Protein AF-A0A542MWR3-F1 (afdb_monomer)

Secondary structure (DSSP, 8-state):
-EE--TT-HHHHHHHHHHHHTT-----EETTT-HHHHHIIIIIS---SS-EEEETTEEEEEEES--HHHHHHHHHHHTT--S---S--------

Mean predicted aligned error: 9.22 Å

Solvent-accessible surface area (backbone atoms only — not comparable to full-atom values): 5863 Å² total; per-residue (Å²): 58,40,28,78,43,96,84,40,63,59,35,56,52,42,54,51,49,37,55,72,59,68,48,90,77,57,83,41,49,41,75,79,31,67,67,57,41,46,43,38,44,70,72,69,62,49,90,52,73,23,34,41,60,38,86,95,37,80,88,51,56,51,63,50,83,56,68,69,57,47,54,54,46,43,62,52,60,74,71,59,87,78,91,76,85,84,88,79,83,88,86,78,90,132

Sequence (94 aa):
MYSTGPGCIRCTLTCRALAAVGIDFRVVDLSTDAAAVELVTRTLGHSQAPVVVVDQHPDMHWSGFRPDLFTQLAARIDSEPDGGPTAGSPIGRV

pLDDT: mean 79.89, std 14.37, range [36.5, 90.75]

Nearest PDB structures (foldseek):
  3zit-assembly1_B  TM=8.951E-01  e=9.298E-03  Bacillus cereus
  2wci-assembly1_A  TM=6.389E-01  e=2.018E-01  Escherichia coli
  2yan-assembly2_B  TM=6.931E-01  e=7.399E-01  Homo sapiens
  1wik-assembly1_A  TM=5.670E-01  e=2.064E+00  Mus musculus
  6ff7-assembly1_X  TM=1.532E-01  e=3.819E+00  Homo sapiens

Foldseek 3Di:
DEDQDDPDPQQVVQVVLLVVLVHDDDYDHCPPDVVVVCCVCPVVVDPADDKDADPVDRVDIDHTRDSPVSNVVSVVVVVDDDDDDDDDDDPDDD

Radius of gyration: 16.82 Å; Cα contacts (8 Å, |Δi|>4): 100; chains: 1; bounding box: 52×42×31 Å

Structure (mmCIF, N/CA/C/O backbone):
data_AF-A0A542MWR3-F1
#
_entry.id   AF-A0A542MWR3-F1
#
loop_
_atom_site.group_PDB
_atom_site.id
_atom_site.type_symbol
_atom_site.label_atom_id
_atom_site.label_alt_id
_atom_site.label_comp_id
_atom_site.label_asym_id
_atom_site.label_entity_id
_atom_site.label_seq_id
_atom_site.pdbx_PDB_ins_code
_atom_site.Cartn_x
_atom_site.Cartn_y
_atom_site.Cartn_z
_atom_site.occupancy
_atom_site.B_iso_or_equiv
_atom_site.auth_seq_id
_atom_site.auth_comp_id
_atom_site.auth_asym_id
_atom_site.auth_atom_id
_atom_site.pdbx_PDB_model_num
ATOM 1 N N . MET A 1 1 ? -0.655 -4.732 1.158 1.00 87.06 1 MET A N 1
ATOM 2 C CA . MET A 1 1 ? -0.640 -3.271 0.928 1.00 87.06 1 MET A CA 1
ATOM 3 C C . MET A 1 1 ? -1.875 -2.640 1.548 1.00 87.06 1 MET A C 1
ATOM 5 O O . MET A 1 1 ? -2.981 -3.066 1.251 1.00 87.06 1 MET A O 1
ATOM 9 N N . TYR A 1 2 ? -1.693 -1.596 2.346 1.00 90.75 2 TYR A N 1
ATOM 10 C CA . TYR A 1 2 ? -2.767 -0.831 2.968 1.00 90.75 2 TYR A CA 1
ATOM 11 C C . TYR A 1 2 ? -3.007 0.489 2.223 1.00 90.75 2 TYR A C 1
ATOM 13 O O . TYR A 1 2 ? -2.069 1.247 1.954 1.00 90.75 2 TYR A O 1
ATOM 21 N N . SER A 1 3 ? -4.268 0.746 1.882 1.00 90.06 3 SER A N 1
ATOM 22 C CA . SER A 1 3 ? -4.749 1.906 1.127 1.00 90.06 3 SER A CA 1
ATOM 23 C C . SER A 1 3 ? -5.734 2.712 1.969 1.00 90.06 3 SER A C 1
ATOM 25 O O . SER A 1 3 ? -6.528 2.132 2.697 1.00 90.06 3 SER A O 1
ATOM 27 N N . THR A 1 4 ? -5.729 4.040 1.854 1.00 88.00 4 THR A N 1
ATOM 28 C CA . THR A 1 4 ? -6.683 4.924 2.558 1.00 88.00 4 THR A CA 1
ATOM 29 C C . THR A 1 4 ? -7.954 5.217 1.760 1.00 88.00 4 THR A C 1
ATOM 31 O O . THR A 1 4 ? -8.681 6.152 2.086 1.00 88.00 4 THR A O 1
ATOM 34 N N . GLY A 1 5 ? -8.213 4.453 0.698 1.00 84.38 5 GLY A N 1
ATOM 35 C CA . GLY A 1 5 ? -9.435 4.557 -0.094 1.00 84.38 5 GLY A CA 1
ATOM 36 C C . GLY A 1 5 ? -9.240 4.988 -1.551 1.00 84.38 5 GLY A C 1
ATOM 37 O O . GLY A 1 5 ? -8.113 5.213 -2.012 1.00 84.38 5 GLY A O 1
ATOM 38 N N . PRO A 1 6 ? -10.352 5.123 -2.301 1.00 74.62 6 PRO A N 1
ATOM 39 C CA . PRO A 1 6 ? -10.350 5.304 -3.756 1.00 74.62 6 PRO A CA 1
ATOM 40 C C . PRO A 1 6 ? -9.804 6.661 -4.232 1.00 74.62 6 PRO A C 1
ATOM 42 O O . PRO A 1 6 ? -9.466 6.807 -5.402 1.00 74.62 6 PRO A O 1
ATOM 45 N N . GLY A 1 7 ? -9.667 7.653 -3.344 1.00 80.94 7 GLY A N 1
ATOM 46 C CA . GLY A 1 7 ? -9.073 8.959 -3.669 1.00 80.94 7 GLY A CA 1
ATOM 47 C C . GLY A 1 7 ? -7.538 8.991 -3.639 1.00 80.94 7 GLY A C 1
ATOM 48 O O . GLY A 1 7 ? -6.9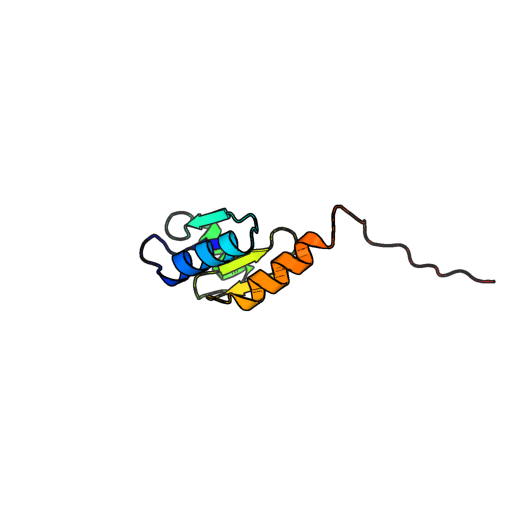25 9.998 -3.994 1.00 80.94 7 GLY A O 1
ATOM 49 N N . CYS A 1 8 ? -6.883 7.912 -3.203 1.00 86.31 8 CYS A N 1
ATOM 50 C CA . CYS A 1 8 ? -5.439 7.893 -3.006 1.00 86.31 8 CYS A CA 1
ATOM 51 C C . CYS A 1 8 ? -4.686 7.562 -4.309 1.00 86.31 8 CYS A C 1
ATOM 53 O O . CYS A 1 8 ? -4.395 6.402 -4.622 1.00 86.31 8 CYS A O 1
ATOM 55 N N . ILE A 1 9 ? -4.286 8.598 -5.054 1.00 88.56 9 ILE A N 1
ATOM 56 C CA . ILE A 1 9 ? -3.479 8.453 -6.283 1.00 88.56 9 ILE A CA 1
ATOM 57 C C . ILE A 1 9 ? -2.178 7.683 -6.004 1.00 88.56 9 ILE A C 1
ATOM 59 O O . ILE A 1 9 ? -1.816 6.780 -6.755 1.00 88.56 9 ILE A O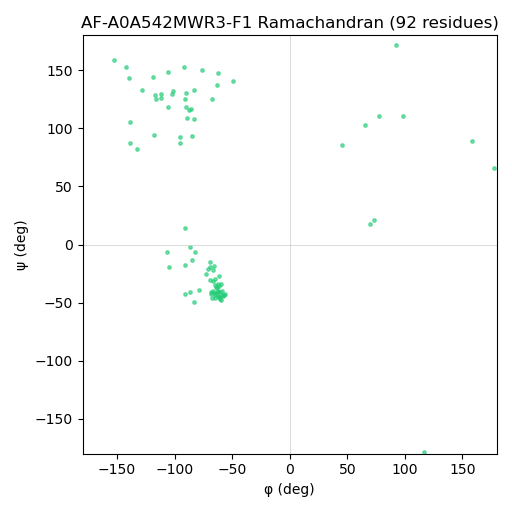 1
ATOM 63 N N . ARG A 1 10 ? -1.499 7.975 -4.885 1.00 86.25 10 ARG A N 1
ATOM 64 C CA . ARG A 1 10 ? -0.260 7.278 -4.484 1.00 86.25 10 ARG A CA 1
ATOM 65 C C . ARG A 1 10 ? -0.477 5.783 -4.249 1.00 86.25 10 ARG A C 1
ATOM 67 O O . ARG A 1 10 ? 0.392 4.977 -4.579 1.00 86.25 10 ARG A O 1
ATOM 74 N N . CYS A 1 11 ? -1.637 5.410 -3.718 1.00 89.38 11 CYS A N 1
ATOM 75 C CA . CYS A 1 11 ? -2.010 4.020 -3.509 1.00 89.38 11 CYS A CA 1
ATOM 76 C C . CYS A 1 11 ? -2.209 3.328 -4.867 1.00 89.38 11 CYS A C 1
ATOM 78 O O . CYS A 1 11 ? -1.609 2.292 -5.131 1.00 89.38 11 CYS A O 1
ATOM 80 N N . THR A 1 12 ? -2.923 3.971 -5.794 1.00 89.38 12 THR A N 1
ATOM 81 C CA . THR A 1 12 ? -3.100 3.449 -7.162 1.00 89.38 12 THR A CA 1
ATOM 82 C C . THR A 1 12 ? -1.763 3.248 -7.887 1.00 89.38 12 THR A C 1
ATOM 84 O O . THR A 1 12 ? -1.549 2.214 -8.520 1.00 89.38 12 THR A O 1
ATOM 87 N N . LEU A 1 13 ? -0.835 4.206 -7.771 1.00 90.50 13 LEU A N 1
ATOM 88 C CA . LEU A 1 13 ? 0.510 4.093 -8.352 1.00 90.50 13 LEU A CA 1
ATOM 89 C C . LEU A 1 13 ? 1.300 2.924 -7.760 1.00 90.50 13 LEU A C 1
ATOM 91 O O . LEU A 1 13 ? 1.982 2.210 -8.489 1.00 90.50 13 LEU A O 1
ATOM 95 N N . THR A 1 14 ? 1.180 2.709 -6.452 1.00 90.50 14 THR A N 1
ATOM 96 C CA . THR A 1 14 ? 1.843 1.596 -5.766 1.00 90.50 14 THR A CA 1
ATOM 97 C C . THR A 1 14 ? 1.314 0.247 -6.247 1.00 90.50 14 THR A C 1
ATOM 99 O O . THR A 1 14 ? 2.119 -0.612 -6.588 1.00 90.50 14 THR A O 1
ATOM 102 N N . CYS A 1 15 ? -0.009 0.076 -6.369 1.00 89.94 15 CYS A N 1
ATOM 103 C CA . CYS A 1 15 ? -0.599 -1.151 -6.921 1.00 89.94 15 CYS A CA 1
ATOM 104 C C . CYS A 1 15 ? -0.077 -1.449 -8.331 1.00 89.94 15 CYS A C 1
ATOM 106 O O . CYS A 1 15 ? 0.264 -2.584 -8.643 1.00 89.94 15 CYS A O 1
ATOM 108 N N . ARG A 1 16 ? 0.015 -0.423 -9.188 1.00 90.44 16 ARG A N 1
ATOM 109 C CA . ARG A 1 16 ? 0.554 -0.580 -10.547 1.00 90.44 16 ARG A CA 1
ATOM 110 C C . ARG A 1 16 ? 2.025 -0.978 -10.539 1.00 90.44 16 ARG A C 1
ATOM 112 O O . ARG A 1 16 ? 2.411 -1.826 -11.329 1.00 90.44 16 ARG A O 1
ATOM 119 N N . ALA A 1 17 ? 2.830 -0.374 -9.667 1.00 90.38 17 ALA A N 1
ATOM 120 C CA . ALA A 1 17 ? 4.248 -0.693 -9.565 1.00 90.38 17 ALA A CA 1
ATOM 121 C C . ALA A 1 17 ? 4.475 -2.127 -9.062 1.00 90.38 17 ALA A C 1
ATOM 123 O O . ALA A 1 17 ? 5.293 -2.835 -9.635 1.00 90.38 17 ALA A O 1
ATOM 124 N N . LEU A 1 18 ? 3.706 -2.570 -8.061 1.00 88.88 18 LEU A N 1
ATOM 125 C CA . LEU A 1 18 ? 3.723 -3.953 -7.571 1.00 88.88 18 LEU A CA 1
ATOM 126 C C . LEU A 1 18 ? 3.307 -4.951 -8.662 1.00 88.88 18 LEU A C 1
ATOM 128 O O . LEU A 1 18 ? 3.993 -5.944 -8.882 1.00 88.88 18 LEU A O 1
ATOM 132 N N . ALA A 1 19 ? 2.237 -4.649 -9.403 1.00 89.88 19 ALA A N 1
ATOM 133 C CA . ALA A 1 19 ? 1.801 -5.475 -10.528 1.00 89.88 19 ALA A CA 1
ATOM 134 C C . ALA A 1 19 ? 2.841 -5.518 -11.662 1.00 89.88 19 ALA A C 1
ATOM 136 O O . ALA A 1 19 ? 3.024 -6.556 -12.288 1.00 89.88 19 ALA A O 1
ATOM 137 N N . ALA A 1 20 ? 3.542 -4.409 -11.918 1.00 89.81 20 ALA A N 1
ATOM 138 C CA . ALA A 1 20 ? 4.564 -4.330 -12.960 1.00 89.81 20 ALA A CA 1
ATOM 139 C C . ALA A 1 20 ? 5.795 -5.197 -12.662 1.00 89.81 20 ALA A C 1
ATOM 141 O O . ALA A 1 20 ? 6.413 -5.701 -13.594 1.00 89.81 20 ALA A O 1
ATOM 142 N N . VAL A 1 21 ? 6.139 -5.380 -11.383 1.00 88.81 21 VAL A N 1
ATOM 143 C CA . VAL A 1 21 ? 7.225 -6.283 -10.967 1.00 88.81 21 VAL A CA 1
ATOM 144 C C . VAL A 1 21 ? 6.763 -7.733 -10.777 1.00 88.81 21 VAL A C 1
ATOM 146 O O . VAL A 1 21 ? 7.588 -8.587 -10.479 1.00 88.81 21 VAL A O 1
ATOM 149 N N . GLY A 1 22 ? 5.467 -8.023 -10.951 1.00 88.38 22 GLY A N 1
ATOM 150 C CA . GLY A 1 22 ? 4.919 -9.378 -10.849 1.00 88.38 22 GLY A CA 1
ATOM 151 C C . GLY A 1 22 ? 4.834 -9.929 -9.423 1.00 88.38 22 GLY A C 1
ATOM 152 O O . GLY A 1 22 ? 4.788 -11.140 -9.248 1.00 88.38 22 GLY A O 1
ATOM 153 N N . ILE A 1 23 ? 4.824 -9.064 -8.405 1.00 86.50 23 ILE A N 1
ATOM 154 C CA . ILE A 1 23 ? 4.658 -9.492 -7.010 1.00 86.50 23 ILE A CA 1
ATOM 155 C C . ILE A 1 23 ? 3.167 -9.658 -6.718 1.00 86.50 23 ILE A C 1
ATOM 157 O O . ILE A 1 23 ? 2.387 -8.745 -6.987 1.00 86.50 23 ILE A O 1
ATOM 161 N N . ASP A 1 24 ? 2.776 -10.770 -6.098 1.00 88.50 24 ASP A N 1
ATOM 162 C CA . ASP A 1 24 ? 1.435 -10.934 -5.539 1.00 88.50 24 ASP A CA 1
ATOM 163 C C . ASP A 1 24 ? 1.219 -9.994 -4.345 1.00 88.50 24 ASP A C 1
ATOM 165 O O . ASP A 1 24 ? 1.973 -9.987 -3.370 1.00 88.50 24 ASP A O 1
ATOM 169 N N . PHE A 1 25 ? 0.167 -9.178 -4.403 1.00 88.50 25 PHE A N 1
ATOM 170 C CA . PHE A 1 25 ? -0.175 -8.253 -3.327 1.00 88.50 25 PHE A CA 1
ATOM 171 C C . PHE A 1 25 ? -1.678 -8.199 -3.086 1.00 88.50 25 PHE A C 1
ATOM 173 O O . PHE A 1 25 ? -2.495 -8.181 -4.004 1.00 88.50 25 PHE A O 1
ATOM 180 N N . ARG A 1 26 ? -2.048 -8.063 -1.811 1.00 90.00 26 ARG A N 1
ATOM 181 C CA . ARG A 1 26 ? -3.421 -7.766 -1.399 1.00 90.00 26 ARG A CA 1
ATOM 182 C C . ARG A 1 26 ? -3.565 -6.293 -1.052 1.00 90.00 26 ARG A C 1
ATOM 184 O O . ARG A 1 26 ? -2.762 -5.760 -0.282 1.00 90.00 26 ARG A O 1
ATOM 191 N N . VAL A 1 27 ? -4.599 -5.648 -1.583 1.00 89.38 27 VAL A N 1
ATOM 192 C CA . VAL A 1 27 ? -4.993 -4.294 -1.179 1.00 89.38 27 VAL A CA 1
ATOM 193 C C . VAL A 1 27 ? -6.004 -4.398 -0.042 1.00 89.38 27 VAL A C 1
ATOM 195 O O . VAL A 1 27 ? -7.021 -5.073 -0.174 1.00 89.38 27 VAL A O 1
ATOM 198 N N . VAL A 1 28 ? -5.709 -3.741 1.074 1.00 89.62 28 VAL A N 1
ATOM 199 C CA . VAL A 1 28 ? -6.579 -3.651 2.250 1.00 89.62 28 VAL A CA 1
ATOM 200 C C . VAL A 1 28 ? -6.974 -2.196 2.437 1.00 89.62 28 VAL A C 1
ATOM 202 O O . VAL A 1 28 ? -6.107 -1.323 2.503 1.00 89.62 28 VAL A O 1
ATOM 205 N N . ASP A 1 29 ? -8.275 -1.935 2.488 1.00 89.31 29 ASP A N 1
ATOM 206 C CA . ASP A 1 29 ? -8.812 -0.588 2.615 1.00 89.31 29 ASP A CA 1
ATOM 207 C C . ASP A 1 29 ? -8.967 -0.197 4.091 1.00 89.31 29 ASP A C 1
ATOM 209 O O . ASP A 1 29 ? -9.836 -0.696 4.808 1.00 89.31 29 ASP A O 1
ATOM 213 N N . LEU A 1 30 ? -8.107 0.721 4.529 1.00 87.69 30 LEU A N 1
ATOM 214 C CA . LEU A 1 30 ? -8.081 1.267 5.882 1.00 87.69 30 LEU A CA 1
ATOM 215 C C . LEU A 1 30 ? -9.321 2.110 6.203 1.00 87.69 30 LEU A C 1
ATOM 217 O O . LEU A 1 30 ? -9.642 2.294 7.369 1.00 87.69 30 LEU A O 1
ATOM 221 N N . SER A 1 31 ? -10.029 2.636 5.200 1.00 85.56 31 SER A N 1
ATOM 222 C CA . SER A 1 31 ? -11.266 3.384 5.439 1.00 85.56 31 SER A CA 1
ATOM 223 C C . SER A 1 31 ? -12.418 2.468 5.848 1.00 85.56 31 SER A C 1
ATOM 225 O O . SER A 1 31 ? -13.353 2.937 6.493 1.00 85.56 31 SER A O 1
ATOM 227 N N . THR A 1 32 ? -12.378 1.191 5.459 1.00 88.19 32 THR A N 1
ATOM 228 C CA . THR A 1 32 ? -13.430 0.210 5.779 1.00 88.19 32 THR A CA 1
ATOM 229 C C . THR A 1 32 ? -13.039 -0.778 6.874 1.00 88.19 32 THR A C 1
ATOM 231 O O . THR A 1 32 ? -13.917 -1.389 7.477 1.00 88.19 32 THR A O 1
ATOM 234 N N . ASP A 1 33 ? -11.743 -0.928 7.147 1.00 87.31 33 ASP A N 1
ATOM 235 C CA . ASP A 1 33 ? -11.214 -1.941 8.057 1.00 87.31 33 ASP 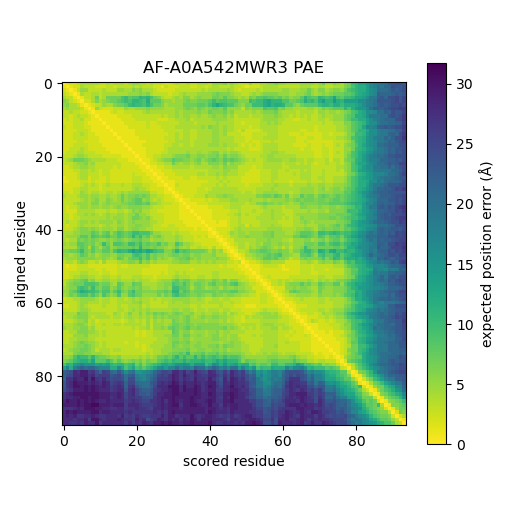A CA 1
ATOM 236 C C . ASP A 1 33 ? -10.493 -1.293 9.248 1.00 87.31 33 ASP A C 1
ATOM 238 O O . ASP A 1 33 ? -9.312 -0.939 9.198 1.00 87.31 33 ASP A O 1
ATOM 242 N N . ALA A 1 34 ? -11.235 -1.115 10.344 1.00 86.88 34 ALA A N 1
ATOM 243 C CA . ALA A 1 34 ? -10.719 -0.484 11.558 1.00 86.88 34 ALA A CA 1
ATOM 244 C C . ALA A 1 34 ? -9.597 -1.303 12.227 1.00 86.88 34 ALA A C 1
ATOM 246 O O . ALA A 1 34 ? -8.701 -0.724 12.842 1.00 86.88 34 ALA A O 1
ATOM 247 N N . ALA A 1 35 ? -9.608 -2.633 12.079 1.00 89.00 35 ALA A N 1
ATOM 248 C CA . ALA A 1 35 ? -8.554 -3.494 12.608 1.00 89.00 35 ALA A CA 1
ATOM 249 C C . ALA A 1 35 ? -7.235 -3.275 11.852 1.00 89.00 35 ALA A C 1
ATOM 251 O O . ALA A 1 35 ? -6.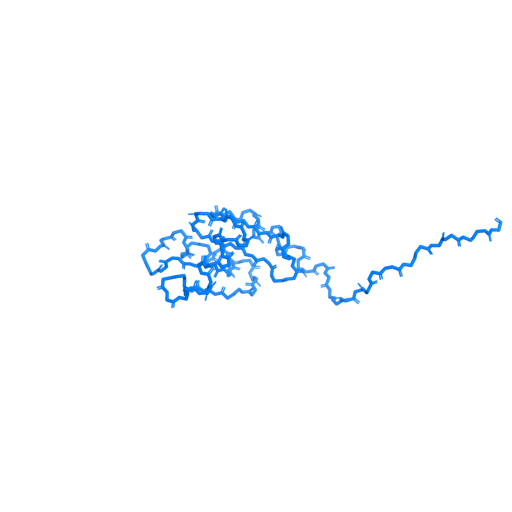172 -3.169 12.465 1.00 89.00 35 ALA A O 1
ATOM 252 N N . ALA A 1 36 ? -7.299 -3.117 10.528 1.00 88.25 36 ALA A N 1
ATOM 253 C CA . ALA A 1 36 ? -6.141 -2.767 9.718 1.00 88.25 36 ALA A CA 1
ATOM 254 C C . ALA A 1 36 ? -5.572 -1.380 10.073 1.00 88.25 36 ALA A C 1
ATOM 256 O O . ALA A 1 36 ? -4.353 -1.209 10.103 1.00 88.25 36 ALA A O 1
ATOM 257 N N . VAL A 1 37 ? -6.427 -0.397 10.389 1.00 87.50 37 VAL A N 1
ATOM 258 C CA . VAL A 1 37 ? -5.982 0.924 10.878 1.00 87.50 37 VAL A CA 1
ATOM 259 C C . VAL A 1 37 ? -5.209 0.789 12.180 1.00 87.50 37 VAL A C 1
ATOM 261 O O . VAL A 1 37 ? -4.132 1.376 12.317 1.00 87.50 37 VAL A O 1
ATOM 264 N N . GLU A 1 38 ? -5.736 0.016 13.129 1.00 89.25 38 GLU A N 1
ATOM 265 C CA . GLU A 1 38 ? -5.069 -0.206 14.406 1.00 89.25 38 GLU A CA 1
ATOM 266 C C . GLU A 1 38 ? -3.713 -0.889 14.207 1.00 89.25 38 GLU A C 1
ATOM 268 O O . GLU A 1 38 ? -2.714 -0.417 14.741 1.00 89.25 38 GLU A O 1
ATOM 273 N N . LEU A 1 39 ? -3.640 -1.918 13.363 1.00 87.62 39 LEU A N 1
ATOM 274 C CA . LEU A 1 39 ? -2.385 -2.598 13.049 1.00 87.62 39 LEU A CA 1
ATOM 275 C C . LEU A 1 39 ? -1.358 -1.634 12.434 1.00 87.62 39 LEU A C 1
ATOM 277 O O . LEU A 1 39 ? -0.210 -1.569 12.871 1.00 87.62 39 LEU A O 1
ATOM 281 N N . VAL A 1 40 ? -1.756 -0.833 11.446 1.00 87.81 40 VAL A N 1
ATOM 282 C CA . VAL A 1 40 ? -0.832 0.089 10.770 1.00 87.81 40 VAL A CA 1
ATOM 283 C C . VAL A 1 40 ? -0.337 1.200 11.698 1.00 87.81 40 VAL A C 1
ATOM 285 O O . VAL A 1 40 ? 0.848 1.534 11.674 1.00 87.81 40 VAL A O 1
ATOM 288 N N . THR A 1 41 ? -1.213 1.750 12.536 1.00 85.81 41 THR A N 1
ATOM 289 C CA . THR A 1 41 ? -0.878 2.892 13.400 1.00 85.81 41 THR A CA 1
ATOM 290 C C . THR A 1 41 ? -0.256 2.483 14.732 1.00 85.81 41 THR A C 1
A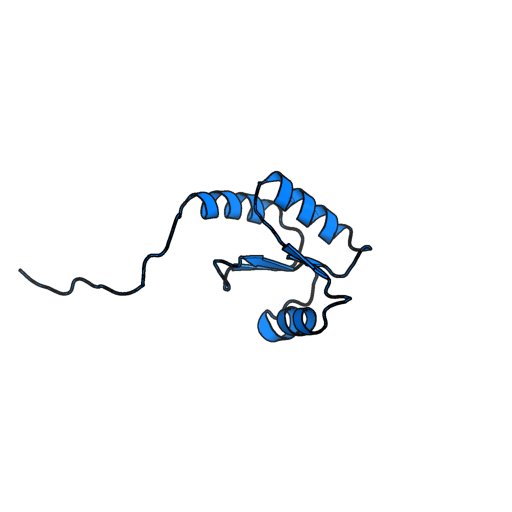TOM 292 O O . THR A 1 41 ? 0.694 3.124 15.170 1.00 85.81 41 THR A O 1
ATOM 295 N N . ARG A 1 42 ? -0.759 1.427 15.383 1.00 84.50 42 ARG A N 1
ATOM 296 C CA . ARG A 1 42 ? -0.273 0.964 16.691 1.00 84.50 42 ARG A CA 1
ATOM 297 C C . ARG A 1 42 ? 0.833 -0.072 16.590 1.00 84.50 42 ARG A C 1
ATOM 299 O O . ARG A 1 42 ? 1.779 0.010 17.363 1.00 84.50 42 ARG A O 1
ATOM 306 N N . THR A 1 43 ? 0.720 -1.043 15.684 1.00 83.62 43 THR A N 1
ATOM 307 C CA . THR A 1 43 ? 1.716 -2.123 15.572 1.00 83.62 43 THR A CA 1
ATOM 308 C C . THR A 1 43 ? 2.904 -1.683 14.732 1.00 83.62 43 THR A C 1
ATOM 310 O O . THR A 1 43 ? 4.043 -1.831 15.159 1.00 83.62 43 THR A O 1
ATOM 313 N N . LEU A 1 44 ? 2.644 -1.120 13.550 1.00 84.69 44 LEU A N 1
ATOM 314 C CA . LEU A 1 44 ? 3.708 -0.717 12.628 1.00 84.69 44 LEU A CA 1
ATOM 315 C C . LEU A 1 44 ? 4.165 0.735 12.829 1.00 84.69 44 LEU A C 1
ATOM 317 O O . LEU A 1 44 ? 5.233 1.109 12.352 1.00 84.69 44 LEU A O 1
ATOM 321 N N . GLY A 1 45 ? 3.370 1.566 13.509 1.00 86.69 45 GLY A N 1
ATOM 322 C CA . GLY A 1 45 ? 3.727 2.959 13.789 1.00 86.69 45 GLY A CA 1
ATOM 323 C C . GLY A 1 45 ? 3.734 3.878 12.562 1.00 86.69 45 GLY A C 1
ATOM 324 O O . GLY A 1 45 ? 4.329 4.954 12.615 1.00 86.69 45 GLY A O 1
ATOM 325 N N . HIS A 1 46 ? 3.101 3.486 11.449 1.00 84.75 46 HIS A N 1
ATOM 326 C CA . HIS A 1 46 ? 3.048 4.323 10.246 1.00 84.75 46 HIS A CA 1
ATOM 327 C C . HIS A 1 46 ? 1.824 5.227 10.257 1.00 84.75 46 HIS A C 1
ATOM 329 O O . HIS A 1 46 ? 0.690 4.774 10.392 1.00 84.75 46 HIS A O 1
ATOM 335 N N . SER A 1 47 ? 2.058 6.513 10.012 1.00 80.62 47 SER A N 1
ATOM 336 C CA . SER A 1 47 ? 1.002 7.535 9.943 1.00 80.62 47 SER A CA 1
ATOM 337 C C . SER A 1 47 ? 0.717 8.011 8.515 1.00 80.62 47 SER A C 1
ATOM 339 O O . SER A 1 47 ? -0.194 8.806 8.296 1.00 80.62 47 SER A O 1
ATOM 3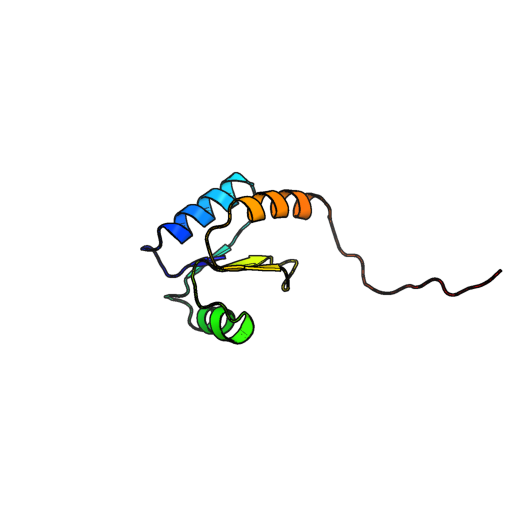41 N N . GLN A 1 48 ? 1.510 7.567 7.533 1.00 78.12 48 GLN A N 1
ATOM 342 C CA . GLN A 1 48 ? 1.369 7.947 6.127 1.00 78.12 48 GLN A CA 1
ATOM 343 C C . GLN A 1 48 ? 1.040 6.735 5.262 1.00 78.12 48 GLN A C 1
ATOM 345 O O . GLN A 1 48 ? 1.749 5.732 5.278 1.00 78.12 48 GLN A O 1
ATOM 350 N N . ALA A 1 49 ? -0.010 6.867 4.455 1.00 79.88 49 ALA A N 1
ATOM 351 C CA . ALA A 1 49 ? -0.365 5.900 3.427 1.00 79.88 49 ALA A CA 1
ATOM 352 C C . ALA A 1 49 ? 0.267 6.259 2.067 1.00 79.88 49 ALA A C 1
ATOM 354 O O . ALA A 1 49 ? 0.481 7.445 1.777 1.00 79.88 49 ALA A O 1
ATOM 355 N N . PRO A 1 50 ? 0.525 5.273 1.188 1.00 87.19 50 PRO A N 1
ATOM 356 C CA . PRO A 1 50 ? 0.281 3.831 1.351 1.00 87.19 50 PRO A CA 1
ATOM 357 C C . PRO A 1 50 ? 1.301 3.144 2.268 1.00 87.19 50 PRO A C 1
ATOM 359 O O . PRO A 1 50 ? 2.452 3.565 2.310 1.00 87.19 50 PRO A O 1
ATOM 362 N N . VAL A 1 51 ? 0.893 2.073 2.959 1.00 89.88 51 VAL A N 1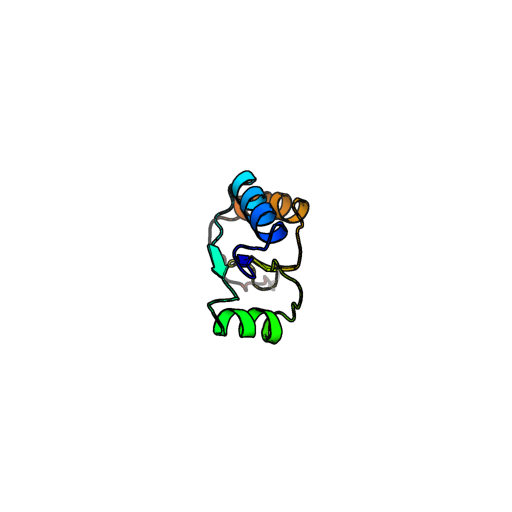
ATOM 363 C CA . VAL A 1 51 ? 1.804 1.229 3.759 1.00 89.88 51 VAL A CA 1
ATOM 364 C C . VAL A 1 51 ? 1.924 -0.140 3.108 1.00 89.88 51 VAL A C 1
ATOM 366 O O . VAL A 1 51 ? 0.923 -0.802 2.820 1.00 89.88 51 VAL A O 1
ATOM 369 N N . VAL A 1 52 ? 3.151 -0.569 2.848 1.00 89.81 52 VAL A N 1
ATOM 370 C CA . VAL A 1 52 ? 3.455 -1.871 2.256 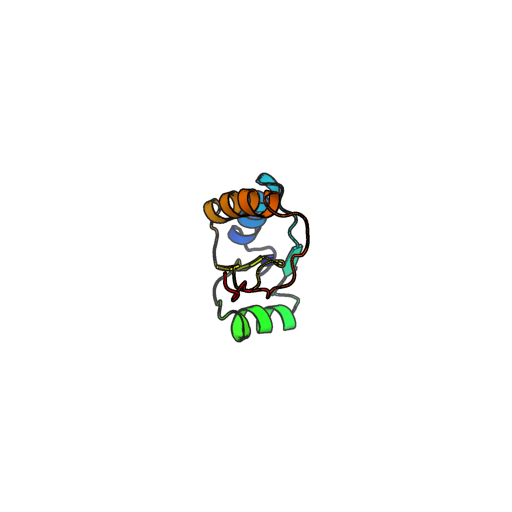1.00 89.81 52 VAL A CA 1
ATOM 371 C C . VAL A 1 52 ? 4.153 -2.714 3.311 1.00 89.81 52 VAL A C 1
ATOM 373 O O . VAL A 1 52 ? 5.084 -2.255 3.962 1.00 89.81 52 VAL A O 1
ATOM 376 N N . VAL A 1 53 ? 3.655 -3.933 3.491 1.00 88.94 53 VAL A N 1
ATOM 377 C CA . VAL A 1 53 ? 4.181 -4.934 4.419 1.00 88.94 53 VAL A CA 1
ATOM 378 C C . VAL A 1 53 ? 4.382 -6.201 3.611 1.00 88.94 53 VAL A C 1
ATOM 380 O O . VAL A 1 53 ? 3.496 -6.563 2.829 1.00 88.94 53 VAL A O 1
ATOM 383 N N . VAL A 1 54 ? 5.541 -6.828 3.775 1.00 88.19 54 VAL A N 1
ATOM 384 C CA . VAL A 1 54 ? 5.869 -8.108 3.152 1.00 88.19 54 VAL A CA 1
ATOM 385 C C . VAL A 1 54 ? 5.434 -9.219 4.100 1.00 88.19 54 VAL A C 1
ATOM 387 O O . VAL A 1 54 ? 5.930 -9.296 5.216 1.00 88.19 54 VAL A O 1
ATOM 390 N N . ASP A 1 55 ? 4.506 -10.072 3.669 1.00 81.75 55 ASP A N 1
ATOM 391 C CA . ASP A 1 55 ? 3.926 -11.119 4.527 1.00 81.75 55 ASP A CA 1
ATOM 392 C C . ASP A 1 55 ? 4.993 -12.102 5.044 1.00 81.75 55 ASP A C 1
ATOM 394 O O . ASP A 1 55 ? 5.044 -12.421 6.228 1.00 81.75 55 ASP A O 1
ATOM 398 N N . GLN A 1 56 ? 5.934 -12.471 4.172 1.00 79.56 56 GLN A N 1
ATOM 399 C CA . GLN A 1 56 ? 7.056 -13.361 4.492 1.00 79.56 56 GLN A CA 1
ATOM 400 C C . GLN A 1 56 ? 8.100 -12.732 5.434 1.00 79.56 56 GLN A C 1
ATOM 402 O O . GLN A 1 56 ? 8.879 -13.450 6.055 1.00 79.56 56 GLN A O 1
ATOM 407 N N . HIS A 1 57 ? 8.133 -11.401 5.549 1.00 79.12 57 HIS A N 1
ATOM 408 C CA . HIS A 1 57 ? 9.116 -10.672 6.349 1.00 79.12 57 HIS A CA 1
ATOM 409 C C . HIS A 1 57 ? 8.432 -9.521 7.100 1.00 79.12 57 HIS A C 1
ATOM 411 O O . HIS A 1 57 ? 8.423 -8.392 6.603 1.00 79.12 57 HIS A O 1
ATOM 417 N N . PRO A 1 58 ? 7.889 -9.763 8.308 1.00 74.56 58 PRO A N 1
ATOM 418 C CA . PRO A 1 58 ? 7.141 -8.752 9.061 1.00 74.56 58 PRO A CA 1
ATOM 419 C C . PRO A 1 58 ? 7.982 -7.514 9.421 1.00 74.56 58 PRO A C 1
ATOM 421 O O . PRO A 1 58 ? 7.446 -6.407 9.521 1.00 74.56 58 PRO A O 1
ATOM 424 N N . ASP A 1 59 ? 9.303 -7.666 9.543 1.00 81.06 59 ASP A N 1
ATOM 425 C CA . ASP A 1 59 ? 10.243 -6.557 9.752 1.00 81.06 59 ASP A CA 1
ATOM 426 C C . ASP A 1 59 ? 10.415 -5.674 8.504 1.00 81.06 59 ASP A C 1
ATOM 428 O O . ASP A 1 59 ? 10.834 -4.520 8.597 1.00 81.06 59 ASP A O 1
ATOM 432 N N . MET A 1 60 ? 10.088 -6.198 7.318 1.00 85.12 60 MET A N 1
ATOM 433 C CA . MET A 1 60 ? 10.245 -5.505 6.046 1.00 85.12 60 MET A CA 1
ATOM 434 C C . MET A 1 60 ? 8.940 -4.822 5.643 1.00 85.12 60 MET A C 1
ATOM 436 O O . MET A 1 60 ? 8.100 -5.348 4.909 1.00 85.12 60 MET A O 1
ATOM 440 N N . HIS A 1 61 ? 8.788 -3.595 6.123 1.00 89.12 61 HIS A N 1
ATOM 441 C CA . HIS A 1 61 ? 7.638 -2.755 5.836 1.00 89.12 61 HIS A CA 1
ATOM 442 C C . HIS A 1 61 ? 8.052 -1.291 5.667 1.00 89.12 61 HIS A C 1
ATOM 444 O O . HIS A 1 61 ? 9.052 -0.832 6.217 1.00 89.12 61 HIS A O 1
ATOM 450 N N . TRP A 1 62 ? 7.285 -0.534 4.888 1.00 89.25 62 TRP A N 1
ATOM 451 C CA . TRP A 1 62 ? 7.542 0.887 4.675 1.00 89.25 62 TRP A CA 1
ATOM 452 C C . TRP A 1 62 ? 6.268 1.651 4.344 1.00 89.25 62 TRP A C 1
ATOM 454 O O . TRP A 1 62 ? 5.275 1.095 3.871 1.00 89.25 62 TRP A O 1
ATOM 464 N N . SER A 1 63 ? 6.326 2.959 4.562 1.00 89.38 63 SER A N 1
ATOM 465 C CA . SER A 1 63 ? 5.300 3.907 4.147 1.00 89.38 63 SER A CA 1
ATOM 466 C C . SER A 1 63 ? 5.755 4.726 2.933 1.00 89.38 63 SER A C 1
ATOM 468 O O . SER A 1 63 ? 6.938 5.018 2.740 1.00 89.38 63 SER A O 1
ATOM 470 N N . GLY A 1 64 ? 4.793 5.097 2.090 1.00 85.50 64 GLY A N 1
ATOM 471 C CA . GLY A 1 64 ? 4.997 5.926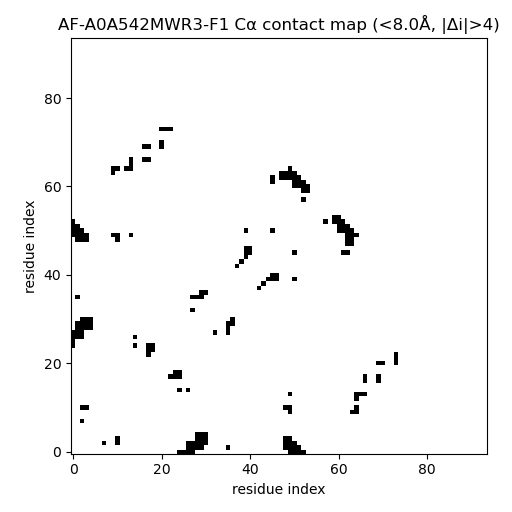 0.905 1.00 85.50 64 GLY A CA 1
ATOM 472 C C . GLY A 1 64 ? 5.252 5.154 -0.396 1.00 85.50 64 GLY A C 1
ATOM 473 O O . GLY A 1 64 ? 5.413 3.936 -0.432 1.00 85.50 64 GLY A O 1
ATOM 474 N N . PHE A 1 65 ? 5.273 5.896 -1.507 1.00 86.38 65 PHE A N 1
ATOM 475 C CA . PHE A 1 65 ? 5.509 5.341 -2.842 1.00 86.38 65 PHE A CA 1
ATOM 476 C C . PHE A 1 65 ? 7.013 5.190 -3.104 1.00 86.38 65 PHE A C 1
ATOM 478 O O . PHE A 1 65 ? 7.719 6.182 -3.286 1.00 86.38 65 PHE A O 1
ATOM 485 N N . ARG A 1 66 ? 7.504 3.946 -3.111 1.00 84.88 66 ARG A N 1
ATOM 486 C CA . ARG A 1 66 ? 8.923 3.604 -3.301 1.00 84.88 66 ARG A CA 1
ATOM 487 C C . ARG A 1 66 ? 9.066 2.482 -4.339 1.00 84.88 66 ARG A C 1
ATOM 489 O O . ARG A 1 66 ? 9.200 1.327 -3.946 1.00 84.88 66 ARG A O 1
ATOM 496 N N . PRO A 1 67 ? 9.043 2.805 -5.647 1.00 84.06 67 PRO A N 1
ATOM 497 C CA . PRO A 1 67 ? 9.134 1.799 -6.707 1.00 84.06 67 PRO A CA 1
ATOM 498 C C . PRO A 1 67 ? 10.426 0.979 -6.650 1.00 84.06 67 PRO A C 1
ATOM 500 O O . PRO A 1 67 ? 10.406 -0.219 -6.903 1.00 84.06 67 PRO A O 1
ATOM 503 N N . ASP A 1 68 ? 11.519 1.614 -6.230 1.00 87.06 68 ASP A N 1
ATOM 504 C CA . ASP A 1 68 ? 12.835 0.989 -6.102 1.00 87.06 68 ASP A CA 1
ATOM 505 C C . ASP A 1 68 ? 12.836 -0.219 -5.145 1.00 87.06 68 ASP A C 1
ATOM 507 O O . ASP A 1 68 ? 13.407 -1.265 -5.445 1.00 87.06 68 ASP A O 1
ATOM 511 N N . LEU A 1 69 ? 12.104 -0.116 -4.027 1.00 87.12 69 LEU A N 1
ATOM 512 C CA . LEU A 1 69 ? 11.985 -1.202 -3.052 1.00 87.12 69 LEU A CA 1
ATOM 513 C C . LEU A 1 69 ? 11.180 -2.386 -3.597 1.00 87.12 69 LEU A C 1
ATOM 515 O O . LEU A 1 69 ? 11.459 -3.516 -3.214 1.00 87.12 69 LEU A O 1
ATOM 519 N N . PHE A 1 70 ? 10.213 -2.158 -4.494 1.00 88.56 70 PHE A N 1
ATOM 520 C CA . PHE A 1 70 ? 9.451 -3.252 -5.110 1.00 88.56 70 PHE A CA 1
ATOM 521 C C . PHE A 1 70 ? 10.336 -4.079 -6.037 1.00 88.56 70 PHE A C 1
ATOM 523 O O . PHE A 1 70 ? 10.287 -5.300 -5.980 1.00 88.56 70 PHE A O 1
ATOM 530 N N . THR A 1 71 ? 11.183 -3.432 -6.841 1.00 86.62 71 THR A N 1
ATOM 531 C CA . THR A 1 71 ? 12.134 -4.137 -7.712 1.00 86.62 71 THR A CA 1
ATOM 532 C C . THR A 1 71 ? 13.126 -4.960 -6.894 1.00 86.62 71 THR A C 1
ATOM 534 O O . THR A 1 71 ? 13.367 -6.124 -7.201 1.00 86.62 71 THR A O 1
ATOM 537 N N . GLN A 1 72 ? 13.664 -4.381 -5.814 1.00 86.62 72 GLN A N 1
ATOM 538 C CA . GLN A 1 72 ? 14.548 -5.106 -4.899 1.00 86.62 72 GLN A CA 1
ATOM 539 C C . GLN A 1 72 ? 13.827 -6.278 -4.221 1.00 86.62 72 GLN A C 1
ATOM 541 O O . GLN A 1 72 ? 14.397 -7.356 -4.089 1.00 86.62 72 GLN A O 1
ATOM 546 N N . LEU A 1 73 ? 12.572 -6.090 -3.811 1.00 85.38 73 LEU A N 1
ATOM 547 C CA . LEU A 1 73 ? 11.765 -7.145 -3.210 1.00 85.38 73 LEU A CA 1
ATOM 548 C C . LEU A 1 73 ? 11.484 -8.282 -4.201 1.00 85.38 73 LEU A C 1
ATOM 550 O O . LEU A 1 73 ? 11.635 -9.438 -3.827 1.00 85.38 73 LEU A O 1
ATOM 554 N N . ALA A 1 74 ? 11.139 -7.967 -5.451 1.00 85.06 74 ALA A N 1
ATOM 555 C CA . ALA A 1 74 ? 10.898 -8.965 -6.492 1.00 85.06 74 ALA A CA 1
ATOM 556 C C . ALA A 1 74 ? 12.127 -9.860 -6.698 1.00 85.06 74 ALA A C 1
ATOM 558 O O . ALA A 1 74 ? 12.004 -11.080 -6.721 1.00 85.06 74 ALA A O 1
ATOM 559 N N . ALA A 1 75 ? 13.321 -9.259 -6.746 1.00 85.00 75 ALA A N 1
ATOM 560 C CA . ALA A 1 75 ? 14.572 -10.006 -6.849 1.00 85.00 75 ALA A CA 1
ATOM 561 C C . ALA A 1 75 ? 14.819 -10.926 -5.638 1.00 85.00 75 ALA A C 1
ATOM 563 O O . ALA A 1 75 ? 15.394 -12.000 -5.784 1.00 85.00 75 ALA A O 1
ATOM 564 N N . ARG A 1 76 ? 14.387 -10.518 -4.437 1.00 78.50 76 ARG A N 1
ATOM 565 C CA . ARG A 1 76 ? 14.566 -11.301 -3.204 1.00 78.50 76 ARG A CA 1
ATOM 566 C C . ARG A 1 76 ? 13.561 -12.440 -3.065 1.00 78.50 76 ARG A C 1
ATOM 568 O O . ARG A 1 76 ? 13.956 -13.506 -2.616 1.00 78.50 76 ARG A O 1
ATOM 575 N N . ILE A 1 77 ? 12.301 -12.231 -3.451 1.00 71.56 77 ILE A N 1
ATOM 576 C CA . ILE A 1 77 ? 11.259 -13.270 -3.387 1.00 71.56 77 ILE A CA 1
ATOM 577 C C . ILE A 1 77 ? 11.589 -14.432 -4.337 1.00 71.56 77 ILE A C 1
ATOM 579 O O . ILE A 1 77 ? 11.368 -15.583 -3.983 1.00 71.56 77 ILE A O 1
ATOM 583 N N . ASP A 1 78 ? 12.192 -14.157 -5.497 1.00 62.94 78 ASP A N 1
ATOM 584 C CA . ASP A 1 78 ? 12.652 -15.197 -6.435 1.00 62.94 78 ASP A CA 1
ATOM 585 C C . ASP A 1 78 ? 13.795 -16.070 -5.865 1.00 62.94 78 ASP A C 1
ATOM 587 O O . ASP A 1 78 ? 14.041 -17.178 -6.335 1.00 62.94 78 ASP A O 1
ATOM 591 N N . SER A 1 79 ? 14.488 -15.597 -4.820 1.00 55.16 79 SER A N 1
ATOM 592 C CA . SER A 1 79 ? 15.699 -16.235 -4.286 1.00 55.16 79 SER A CA 1
ATOM 593 C C . SER A 1 79 ? 15.450 -17.363 -3.273 1.00 55.16 79 SER A C 1
ATOM 595 O O . SER A 1 79 ? 16.394 -18.088 -2.968 1.00 55.16 79 SER A O 1
ATOM 597 N N . GLU A 1 80 ? 14.236 -17.530 -2.736 1.00 45.19 80 GLU A N 1
ATOM 598 C CA . GLU A 1 80 ? 13.943 -18.575 -1.741 1.00 45.19 80 GLU A CA 1
ATOM 599 C C . GLU A 1 80 ? 12.590 -19.261 -1.984 1.00 45.19 80 GLU A C 1
ATOM 601 O O . GLU A 1 80 ? 11.540 -18.716 -1.632 1.00 45.19 80 GLU A O 1
ATOM 606 N N . PRO A 1 81 ? 12.577 -20.503 -2.500 1.00 50.53 81 PRO A N 1
ATOM 607 C CA . PRO A 1 81 ? 11.482 -21.410 -2.243 1.00 50.53 81 PRO A CA 1
ATOM 608 C C . PRO A 1 81 ? 11.756 -22.132 -0.912 1.00 50.53 81 PRO A C 1
ATOM 610 O O . PRO A 1 81 ? 12.691 -22.916 -0.812 1.00 50.53 81 PRO A O 1
ATOM 613 N N . ASP A 1 82 ? 10.889 -21.903 0.074 1.00 45.78 82 ASP A N 1
ATOM 614 C CA . ASP A 1 82 ? 10.591 -22.840 1.171 1.00 45.78 82 ASP A CA 1
ATOM 615 C C . ASP A 1 82 ? 11.591 -22.976 2.354 1.00 45.78 82 ASP A C 1
ATOM 617 O O . ASP A 1 82 ? 12.664 -23.562 2.266 1.00 45.78 82 ASP A O 1
ATOM 621 N N . GLY A 1 83 ? 11.156 -22.488 3.523 1.00 50.16 83 GLY A N 1
ATOM 622 C CA . GLY A 1 83 ? 11.272 -23.166 4.824 1.00 50.16 83 GLY A CA 1
ATOM 623 C C . GLY A 1 83 ? 12.595 -23.832 5.232 1.00 50.16 83 GLY A C 1
ATOM 624 O O . GLY A 1 83 ? 12.712 -25.054 5.212 1.00 50.16 83 GLY A O 1
ATOM 625 N N . GLY A 1 84 ? 13.519 -23.065 5.813 1.00 36.50 84 GLY A N 1
ATOM 626 C CA . GLY A 1 84 ? 14.552 -23.611 6.702 1.00 36.50 84 GLY A CA 1
ATOM 627 C C . GLY A 1 84 ? 14.255 -23.274 8.170 1.00 36.50 84 GLY A C 1
ATOM 628 O O . GLY A 1 84 ? 14.239 -22.087 8.503 1.00 36.50 84 GLY A O 1
ATOM 629 N N . PRO A 1 85 ? 14.036 -24.243 9.084 1.00 50.22 85 PRO A N 1
ATOM 630 C CA . PRO A 1 85 ? 13.990 -23.937 10.508 1.00 50.22 85 PRO A CA 1
ATOM 631 C C . PRO A 1 85 ? 15.355 -23.413 10.968 1.00 50.22 85 PRO A C 1
ATOM 633 O O . PRO A 1 85 ? 16.413 -23.931 10.609 1.00 50.22 85 PRO A O 1
ATOM 636 N N . THR A 1 86 ? 15.323 -22.372 11.790 1.00 52.16 86 THR A N 1
ATOM 637 C CA . THR A 1 86 ? 16.474 -21.862 12.526 1.00 52.16 86 THR A CA 1
ATOM 638 C C . THR A 1 86 ? 17.031 -22.907 13.506 1.00 52.16 86 THR A C 1
ATOM 640 O O . THR A 1 86 ? 16.282 -23.653 14.130 1.00 52.16 86 THR A O 1
ATOM 643 N N . ALA A 1 87 ? 18.358 -22.841 13.693 1.00 50.59 87 ALA A N 1
ATOM 644 C CA . ALA A 1 87 ? 19.208 -23.441 14.736 1.00 50.59 87 ALA A CA 1
ATOM 645 C C . ALA A 1 87 ? 19.946 -24.759 14.409 1.00 50.59 87 ALA A C 1
ATOM 647 O O . ALA A 1 87 ? 19.381 -25.846 14.378 1.00 50.59 87 ALA A O 1
ATOM 648 N N . GLY A 1 88 ? 21.277 -24.646 14.304 1.00 39.97 88 GLY A N 1
ATOM 649 C CA . GLY A 1 88 ? 22.201 -25.781 14.273 1.00 39.97 88 GLY A CA 1
ATOM 650 C C . GLY A 1 88 ? 23.661 -25.366 14.084 1.00 39.97 88 GLY A C 1
ATOM 651 O O . GLY A 1 88 ? 24.259 -25.646 13.055 1.00 39.97 88 GLY A O 1
ATOM 652 N N . SER A 1 89 ? 24.229 -24.664 15.065 1.00 47.34 89 SER A N 1
ATOM 653 C CA . SER A 1 89 ? 25.678 -24.448 15.198 1.00 47.34 89 SER A CA 1
ATOM 654 C C . SER A 1 89 ? 26.465 -25.768 15.083 1.00 47.34 89 SER A C 1
ATOM 656 O O . SER A 1 89 ? 26.049 -26.741 15.711 1.00 47.34 89 SER A O 1
ATOM 658 N N . PRO A 1 90 ? 27.636 -25.824 14.418 1.00 50.44 90 PRO A N 1
ATOM 659 C CA . PRO A 1 90 ? 28.625 -26.842 14.726 1.00 50.44 90 PRO A CA 1
ATOM 660 C C . PRO A 1 90 ? 29.645 -26.270 15.721 1.00 50.44 90 PRO A C 1
ATOM 662 O O . PRO A 1 90 ? 30.654 -25.678 15.340 1.00 50.44 90 PRO A O 1
ATOM 665 N N . ILE A 1 91 ? 29.401 -26.476 17.017 1.00 58.19 91 ILE A N 1
ATOM 666 C CA . ILE A 1 91 ? 30.503 -26.626 17.975 1.00 58.19 91 ILE A CA 1
ATOM 667 C C . ILE A 1 91 ? 30.868 -28.117 17.989 1.00 58.19 91 ILE A C 1
ATOM 669 O O . ILE A 1 91 ? 30.062 -28.945 18.406 1.00 58.19 91 ILE A O 1
ATOM 673 N N . GLY A 1 92 ? 32.087 -28.456 17.560 1.00 53.19 92 GLY A N 1
ATOM 674 C CA . GLY A 1 92 ? 32.678 -29.801 17.672 1.00 53.19 92 GLY A CA 1
ATOM 675 C C . GLY A 1 92 ? 33.803 -29.995 16.650 1.00 53.19 92 GLY A C 1
ATOM 676 O O . GLY A 1 92 ? 33.532 -30.245 15.487 1.00 53.19 92 GLY A O 1
ATOM 677 N N . ARG A 1 93 ? 35.053 -29.648 16.982 1.00 56.16 93 ARG A N 1
ATOM 678 C CA . ARG A 1 93 ? 36.077 -30.524 17.592 1.00 56.16 93 ARG A CA 1
ATOM 679 C C . ARG A 1 93 ? 36.531 -31.669 16.669 1.00 56.16 93 ARG A C 1
ATOM 681 O O . ARG A 1 93 ? 35.884 -32.710 16.638 1.00 56.16 93 ARG A O 1
ATOM 688 N N . VAL A 1 94 ? 37.713 -31.505 16.066 1.00 60.81 94 VAL A N 1
ATOM 689 C CA . VAL A 1 94 ? 38.787 -32.517 15.989 1.00 60.81 94 VAL A CA 1
ATOM 690 C C . VAL A 1 94 ? 40.132 -31.810 15.874 1.00 60.81 94 VAL A C 1
ATOM 692 O O . VAL A 1 94 ? 40.197 -30.805 15.133 1.00 60.81 94 VAL A O 1
#